Protein AF-A0A925M0R6-F1 (afdb_monomer)

Foldseek 3Di:
DDDDDDDDDFDVDPTVDPCVVVLLVVLQVLLCVLVVNPDGDDPVNLVVLVVVVPPPDSVVSSLVVQQVVVVVVVDHSVLSPDSPPDDPDPDDD

Radius of gyration: 20.03 Å; Cα contacts (8 Å, |Δi|>4): 58; chains: 1; bounding box: 63×22×63 Å

Mean predicted aligned error: 9.75 Å

pLDDT: mean 82.27, std 17.15, range [37.34, 97.38]

Sequence (93 aa):
MDGLGVVVIFDIDGVIRDVGGSYRRALADTVEHFTKGAYRPTPWDIDALKAEGIWNNDWEASQELLYRYFEAQGQSRNAATDPSATNPSATNS

Secondary structure (DSSP, 8-state):
-PPPPP-----SBTTTB--HHHHHHHHHHHHHHHTTTS----HHHHHHHHTTSS--SHHHHHHHHHHHHHHHTT--TTTTT-TT---------

Structure (mmCIF, N/CA/C/O backbone):
data_AF-A0A925M0R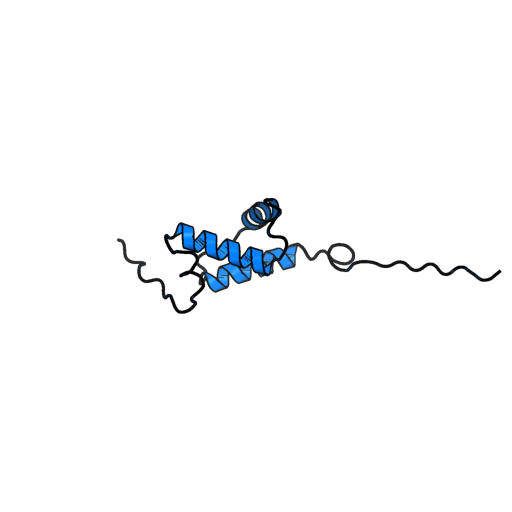6-F1
#
_entry.id   AF-A0A925M0R6-F1
#
loop_
_atom_site.group_PDB
_atom_site.id
_atom_site.type_symbol
_atom_site.label_atom_id
_atom_site.label_alt_id
_atom_site.label_comp_id
_atom_site.label_asym_id
_atom_site.label_entity_id
_atom_site.label_seq_id
_atom_site.pdbx_PDB_ins_code
_atom_site.Cartn_x
_atom_site.Cartn_y
_atom_site.Cartn_z
_atom_site.occupancy
_atom_site.B_iso_or_equiv
_atom_site.auth_seq_id
_atom_site.auth_comp_id
_atom_site.auth_asym_id
_atom_site.auth_atom_id
_atom_site.pdbx_PDB_model_num
ATOM 1 N N . MET A 1 1 ? 38.029 -0.203 -40.258 1.00 53.25 1 MET A N 1
ATOM 2 C CA . MET A 1 1 ? 37.125 0.703 -39.526 1.00 53.25 1 MET A CA 1
ATOM 3 C C . MET A 1 1 ? 36.451 -0.156 -38.486 1.00 53.25 1 MET A C 1
ATOM 5 O O . MET A 1 1 ? 35.620 -0.976 -38.852 1.00 53.25 1 MET A O 1
ATOM 9 N N . ASP A 1 2 ? 36.918 -0.067 -37.246 1.00 65.44 2 ASP A N 1
ATOM 10 C CA . ASP A 1 2 ? 36.393 -0.872 -36.147 1.00 65.44 2 ASP A CA 1
ATOM 11 C C . ASP A 1 2 ? 34.984 -0.385 -35.807 1.00 65.44 2 ASP A C 1
ATOM 13 O O . ASP A 1 2 ? 34.742 0.817 -35.676 1.00 65.44 2 ASP A O 1
ATOM 17 N N . GLY A 1 3 ? 34.033 -1.317 -35.765 1.00 66.50 3 GLY A N 1
ATOM 18 C CA . GLY A 1 3 ? 32.635 -1.018 -35.489 1.00 66.50 3 GLY A CA 1
ATOM 19 C C . GLY A 1 3 ? 32.472 -0.552 -34.048 1.00 66.50 3 GLY A C 1
ATOM 20 O O . GLY A 1 3 ? 32.801 -1.283 -33.117 1.00 66.50 3 GLY A O 1
ATOM 21 N N . LEU A 1 4 ? 31.956 0.660 -33.861 1.00 72.69 4 LEU A N 1
ATOM 22 C CA . LEU A 1 4 ? 31.533 1.129 -32.546 1.00 72.69 4 LEU A CA 1
ATOM 23 C C . LEU A 1 4 ? 30.381 0.244 -32.054 1.00 72.69 4 LEU A C 1
ATOM 25 O O . LEU A 1 4 ? 29.321 0.188 -32.675 1.00 72.69 4 LEU A O 1
ATOM 29 N N . GLY A 1 5 ? 30.606 -0.458 -30.945 1.00 75.50 5 GLY A N 1
ATOM 30 C CA . GLY A 1 5 ? 29.573 -1.225 -30.257 1.00 75.50 5 GLY A CA 1
ATOM 31 C C . GLY A 1 5 ? 28.678 -0.302 -29.435 1.00 75.50 5 GLY A C 1
ATOM 32 O O . GLY A 1 5 ? 29.171 0.512 -28.656 1.00 75.50 5 GLY A O 1
ATOM 33 N N . VAL A 1 6 ? 27.364 -0.439 -29.597 1.00 80.50 6 VAL A N 1
ATOM 34 C CA . VAL A 1 6 ? 26.363 0.249 -28.773 1.00 80.50 6 VAL A CA 1
ATOM 35 C C . VAL A 1 6 ? 25.864 -0.712 -27.700 1.00 80.50 6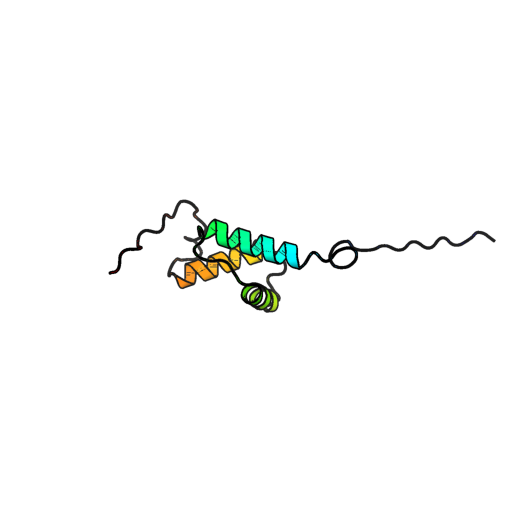 VAL A C 1
ATOM 37 O O . VAL A 1 6 ? 25.555 -1.866 -27.991 1.00 80.50 6 VAL A O 1
ATOM 40 N N . VAL A 1 7 ? 25.758 -0.218 -26.467 1.00 81.81 7 VAL A N 1
ATOM 41 C CA . VAL A 1 7 ? 25.128 -0.917 -25.341 1.00 81.81 7 VAL A CA 1
ATOM 42 C C . VAL A 1 7 ? 23.888 -0.140 -24.921 1.00 81.81 7 VAL A C 1
ATOM 44 O O . VAL A 1 7 ? 23.922 1.086 -24.827 1.00 81.81 7 VAL A O 1
ATOM 47 N N . VAL A 1 8 ? 22.804 -0.865 -24.652 1.00 86.50 8 VAL A N 1
ATOM 48 C CA . VAL A 1 8 ? 21.561 -0.321 -24.098 1.00 86.50 8 VAL A CA 1
ATOM 49 C C . VAL A 1 8 ? 21.306 -0.984 -22.748 1.00 86.50 8 VAL A C 1
ATOM 51 O O . VAL A 1 8 ? 21.444 -2.200 -22.624 1.00 86.50 8 VAL A O 1
ATOM 54 N N . ILE A 1 9 ? 20.955 -0.181 -21.744 1.00 86.38 9 ILE A N 1
ATOM 55 C CA . ILE A 1 9 ? 20.621 -0.633 -20.390 1.00 86.38 9 ILE A CA 1
ATOM 56 C C . ILE A 1 9 ? 19.133 -0.371 -20.165 1.00 86.38 9 ILE A C 1
ATOM 58 O O . ILE A 1 9 ? 18.660 0.736 -20.420 1.00 86.38 9 ILE A O 1
ATOM 62 N N . PHE A 1 10 ? 18.419 -1.385 -19.681 1.00 85.38 10 PHE A N 1
ATOM 63 C CA . PHE A 1 10 ? 17.009 -1.295 -19.315 1.00 85.38 10 PHE A CA 1
ATOM 64 C C . PHE A 1 10 ? 16.841 -1.570 -17.824 1.00 85.38 10 PHE A C 1
ATOM 66 O O . PHE A 1 10 ? 17.496 -2.459 -17.279 1.00 85.38 10 PHE A O 1
ATOM 73 N N . ASP A 1 11 ? 15.945 -0.816 -17.195 1.00 83.94 11 ASP A N 1
A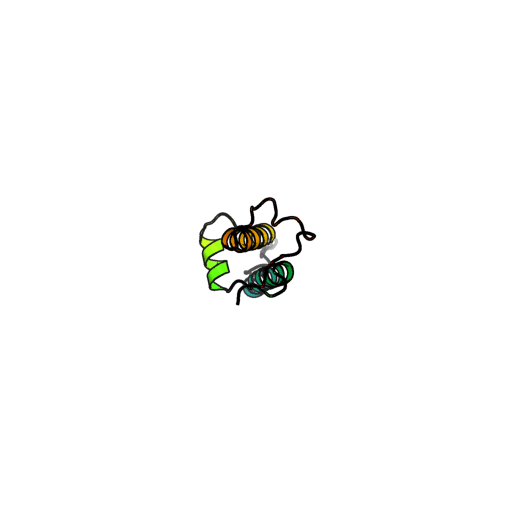TOM 74 C CA . ASP A 1 11 ? 15.405 -1.154 -15.881 1.00 83.94 11 ASP A CA 1
ATOM 75 C C . ASP A 1 11 ? 14.429 -2.339 -15.995 1.00 83.94 11 ASP A C 1
ATOM 77 O O . ASP A 1 11 ? 13.989 -2.686 -17.091 1.00 83.94 11 ASP A O 1
ATOM 81 N N . ILE A 1 12 ? 14.099 -2.991 -14.883 1.00 85.12 12 ILE A N 1
ATOM 82 C CA . ILE A 1 12 ? 13.217 -4.162 -14.867 1.00 85.12 12 ILE A CA 1
ATOM 83 C C . ILE A 1 12 ? 11.757 -3.791 -14.583 1.00 85.12 12 ILE A C 1
ATOM 85 O O . ILE A 1 12 ? 10.857 -4.255 -15.295 1.00 85.12 12 ILE A O 1
ATOM 89 N N . ASP A 1 13 ? 11.526 -2.918 -13.604 1.00 81.88 13 ASP A N 1
ATOM 90 C CA . ASP A 1 13 ? 10.205 -2.621 -13.056 1.00 81.88 13 ASP A CA 1
ATOM 91 C C . ASP A 1 13 ? 9.501 -1.539 -13.879 1.00 81.88 13 ASP A C 1
ATOM 93 O O . ASP A 1 13 ? 9.929 -0.395 -13.973 1.00 81.88 13 ASP A O 1
ATOM 97 N N . GLY A 1 14 ? 8.403 -1.901 -14.537 1.00 75.75 14 GLY A N 1
ATOM 98 C CA . GLY A 1 14 ? 7.651 -1.005 -15.418 1.00 75.75 14 GLY A CA 1
ATOM 99 C C . GLY A 1 14 ? 8.282 -0.781 -16.799 1.00 75.75 14 GLY A C 1
ATOM 100 O O . GLY A 1 14 ? 7.585 -0.308 -17.694 1.00 75.75 14 GLY A O 1
ATOM 101 N N . VAL A 1 15 ? 9.550 -1.164 -17.009 1.00 81.31 15 VAL A N 1
ATOM 102 C CA . VAL A 1 15 ? 10.231 -1.102 -18.319 1.00 81.31 15 VAL A CA 1
ATOM 103 C C . VAL A 1 15 ? 10.177 -2.444 -19.050 1.00 81.31 15 VAL A C 1
ATOM 105 O O . VAL A 1 15 ? 9.725 -2.498 -20.192 1.00 81.31 15 VAL A O 1
ATOM 108 N N . ILE A 1 16 ? 10.598 -3.538 -18.406 1.00 82.81 16 ILE A N 1
ATOM 109 C CA . ILE A 1 16 ? 10.538 -4.888 -18.997 1.00 82.81 16 ILE A CA 1
ATOM 110 C C . ILE A 1 16 ? 9.275 -5.634 -18.553 1.00 82.81 16 ILE A C 1
ATOM 112 O O . ILE A 1 16 ? 8.751 -6.461 -19.303 1.00 82.81 16 ILE A O 1
ATOM 116 N N . ARG A 1 17 ? 8.752 -5.339 -17.356 1.00 79.38 17 ARG A N 1
ATOM 117 C CA . ARG A 1 17 ? 7.535 -5.967 -16.833 1.00 79.38 17 ARG A CA 1
ATOM 118 C C . ARG A 1 17 ? 6.681 -4.985 -16.043 1.00 79.38 17 ARG A C 1
ATOM 120 O O . ARG A 1 17 ? 7.188 -4.310 -15.158 1.00 79.38 17 ARG A O 1
ATOM 127 N N . ASP A 1 18 ? 5.372 -4.976 -16.287 1.00 78.50 18 ASP A N 1
ATOM 128 C CA . ASP A 1 18 ? 4.439 -4.299 -15.383 1.00 78.50 18 ASP A CA 1
ATOM 129 C C . ASP A 1 18 ? 4.342 -5.071 -14.058 1.00 78.50 18 ASP A C 1
ATOM 131 O O . ASP A 1 18 ? 3.860 -6.206 -13.998 1.00 78.50 18 ASP A O 1
ATOM 135 N N . VAL A 1 19 ? 4.848 -4.440 -13.004 1.00 79.25 19 VAL A N 1
ATOM 136 C CA . VAL A 1 19 ? 4.873 -4.942 -11.625 1.00 79.25 19 VAL A CA 1
ATOM 137 C C . VAL A 1 19 ? 3.974 -4.121 -10.695 1.00 79.25 19 VAL A C 1
ATOM 139 O O . VAL A 1 19 ? 3.805 -4.471 -9.523 1.00 79.25 19 VAL A O 1
ATOM 142 N N . GLY A 1 20 ? 3.329 -3.062 -11.199 1.00 77.06 20 GLY A N 1
ATOM 143 C CA . GLY A 1 20 ? 2.506 -2.168 -10.384 1.00 77.06 20 GLY A CA 1
ATOM 144 C C . GLY A 1 20 ? 1.300 -2.879 -9.766 1.00 77.06 20 GLY A C 1
ATOM 145 O O . GLY A 1 20 ? 0.878 -2.552 -8.657 1.00 77.06 20 GLY A O 1
ATOM 146 N N . GLY A 1 21 ? 0.758 -3.892 -10.447 1.00 83.38 21 GLY A N 1
ATOM 147 C CA . GLY A 1 21 ? -0.304 -4.741 -9.903 1.00 83.38 21 GLY A CA 1
ATOM 148 C C . GLY A 1 21 ? 0.163 -5.648 -8.758 1.00 83.38 21 GLY A C 1
ATOM 149 O O . GLY A 1 21 ? -0.554 -5.803 -7.768 1.00 83.38 21 GLY A O 1
ATOM 150 N N . SER A 1 22 ? 1.366 -6.226 -8.858 1.00 85.75 22 SER A N 1
ATOM 151 C CA . SER A 1 22 ? 1.916 -7.104 -7.815 1.00 85.75 22 SER A CA 1
ATOM 152 C C . SER A 1 22 ? 2.247 -6.346 -6.535 1.00 85.75 22 SER A C 1
ATOM 154 O O . SER A 1 22 ? 1.922 -6.835 -5.456 1.00 85.75 22 SER A O 1
ATOM 156 N N . TYR A 1 23 ? 2.806 -5.139 -6.646 1.00 85.88 23 TYR A N 1
ATOM 157 C CA . TYR A 1 23 ? 3.127 -4.309 -5.484 1.00 85.88 23 TYR A CA 1
ATOM 158 C C . TYR A 1 23 ? 1.873 -3.875 -4.723 1.00 85.88 23 TYR A C 1
ATOM 160 O O . TYR A 1 23 ? 1.764 -4.105 -3.518 1.00 85.88 23 TYR A O 1
ATOM 168 N N . ARG A 1 24 ? 0.853 -3.380 -5.436 1.00 91.06 24 ARG A N 1
ATOM 169 C CA . ARG A 1 24 ? -0.440 -3.041 -4.819 1.00 91.06 24 ARG A CA 1
ATOM 170 C C . ARG A 1 24 ? -1.097 -4.244 -4.141 1.00 91.06 24 ARG A C 1
ATOM 172 O O . ARG A 1 24 ? -1.665 -4.103 -3.061 1.00 91.06 24 ARG A O 1
ATOM 179 N N . ARG A 1 25 ? -1.018 -5.434 -4.750 1.00 92.44 25 ARG A N 1
ATOM 180 C CA . ARG A 1 25 ? -1.561 -6.657 -4.145 1.00 92.44 25 ARG A CA 1
ATOM 181 C C . ARG A 1 25 ? -0.807 -7.043 -2.872 1.00 92.44 25 ARG A C 1
ATOM 183 O O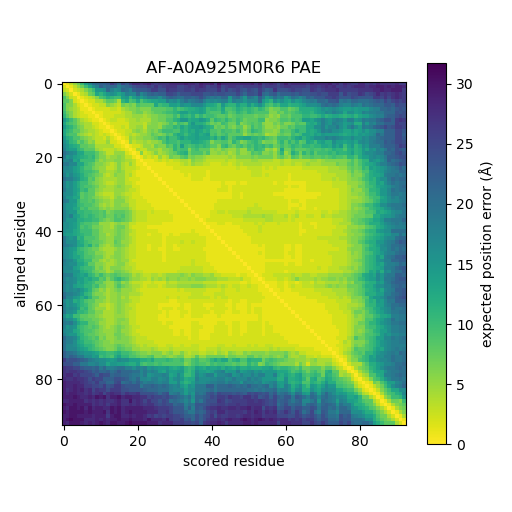 . ARG A 1 25 ? -1.467 -7.305 -1.875 1.00 92.44 25 ARG A O 1
ATOM 190 N N . ALA A 1 26 ? 0.525 -7.033 -2.890 1.00 92.50 26 ALA A N 1
ATOM 191 C CA . ALA A 1 26 ? 1.338 -7.374 -1.721 1.00 92.50 26 ALA A CA 1
ATOM 192 C C . ALA A 1 26 ? 1.069 -6.435 -0.533 1.00 92.50 26 ALA A C 1
ATOM 194 O O . ALA A 1 26 ? 0.949 -6.888 0.606 1.00 92.50 26 ALA A O 1
ATOM 195 N N . LEU A 1 27 ? 0.904 -5.140 -0.809 1.00 94.12 27 LEU A N 1
ATOM 196 C CA . LEU A 1 27 ? 0.537 -4.138 0.188 1.00 94.12 27 LEU A CA 1
ATOM 197 C C . LEU A 1 27 ? -0.853 -4.431 0.782 1.00 94.12 27 LEU A C 1
ATOM 199 O O . LEU A 1 27 ? -1.007 -4.484 2.001 1.00 94.12 27 LEU A O 1
ATOM 203 N N . ALA A 1 28 ? -1.850 -4.718 -0.061 1.00 96.19 28 ALA A N 1
ATOM 204 C CA . ALA A 1 28 ? -3.190 -5.071 0.407 1.00 96.19 28 ALA A CA 1
ATOM 205 C C . ALA A 1 28 ? -3.232 -6.380 1.214 1.00 96.19 28 ALA A C 1
ATOM 207 O O . ALA A 1 28 ? -3.903 -6.430 2.243 1.00 96.19 28 ALA A O 1
ATOM 208 N N . ASP A 1 29 ? -2.502 -7.412 0.778 1.00 95.94 29 ASP A N 1
ATOM 209 C CA . ASP A 1 29 ? -2.390 -8.694 1.486 1.00 95.94 29 ASP A CA 1
ATOM 210 C C . ASP A 1 29 ? -1.741 -8.513 2.866 1.00 95.94 29 ASP A C 1
ATOM 212 O O . ASP A 1 29 ? -2.193 -9.098 3.850 1.00 95.94 29 ASP A O 1
ATOM 216 N N . THR A 1 30 ? -0.710 -7.668 2.958 1.00 95.00 30 THR A N 1
ATOM 217 C CA . THR A 1 30 ? -0.025 -7.367 4.222 1.00 95.00 30 THR A CA 1
ATOM 218 C C . THR A 1 30 ? -0.976 -6.694 5.208 1.00 95.00 30 THR A C 1
ATOM 220 O O . THR A 1 30 ? -1.115 -7.150 6.343 1.00 95.00 30 THR A O 1
ATOM 223 N N . VAL A 1 31 ? -1.684 -5.646 4.779 1.00 96.38 31 VAL A N 1
ATOM 224 C CA . VAL A 1 31 ? -2.628 -4.933 5.652 1.00 96.38 31 VAL A CA 1
ATOM 225 C C . VAL A 1 31 ? -3.776 -5.849 6.090 1.00 96.38 31 VAL A C 1
ATOM 227 O O . VAL A 1 31 ? -4.127 -5.873 7.269 1.00 96.38 31 VAL A O 1
ATOM 230 N N . GLU A 1 32 ? -4.313 -6.672 5.189 1.00 96.56 32 GLU A N 1
ATOM 231 C CA . GLU A 1 32 ? -5.355 -7.644 5.539 1.00 96.56 32 GLU A CA 1
ATOM 232 C C . GLU A 1 32 ? -4.867 -8.670 6.565 1.00 96.56 32 GLU A C 1
ATOM 234 O O . GLU A 1 32 ? -5.562 -8.955 7.543 1.00 96.56 32 GLU A O 1
ATOM 239 N N . HIS A 1 33 ? -3.652 -9.189 6.390 1.00 94.19 33 HIS A N 1
ATOM 240 C CA . HIS A 1 33 ? -3.067 -10.147 7.319 1.00 94.19 33 HIS A CA 1
ATOM 241 C C . HIS A 1 33 ? -2.952 -9.567 8.736 1.00 94.19 33 HIS A C 1
ATOM 243 O O . HIS A 1 33 ? -3.424 -10.175 9.700 1.00 94.19 33 HIS A O 1
ATOM 249 N N . PHE A 1 34 ? -2.380 -8.368 8.871 1.00 91.25 34 PHE A N 1
ATOM 250 C CA . PHE A 1 34 ? -2.141 -7.743 10.177 1.00 91.25 34 PHE A CA 1
ATOM 251 C C . PHE A 1 34 ? -3.400 -7.160 10.828 1.00 91.25 34 PHE A C 1
ATOM 253 O O . PHE A 1 34 ? -3.453 -7.029 12.051 1.00 91.25 34 PHE A O 1
ATOM 260 N N . THR A 1 35 ? -4.453 -6.902 10.054 1.00 92.94 35 THR A N 1
ATOM 261 C CA . THR A 1 35 ? -5.784 -6.564 10.588 1.00 92.94 35 THR A CA 1
ATOM 262 C C . THR A 1 35 ? -6.663 -7.793 10.820 1.00 92.94 35 THR A C 1
ATOM 264 O O . THR A 1 35 ? -7.834 -7.654 11.172 1.00 92.94 35 THR A O 1
ATOM 267 N N . LYS A 1 36 ? -6.118 -9.009 10.660 1.00 93.00 36 LYS A N 1
ATOM 268 C CA . LYS A 1 36 ? -6.836 -10.286 10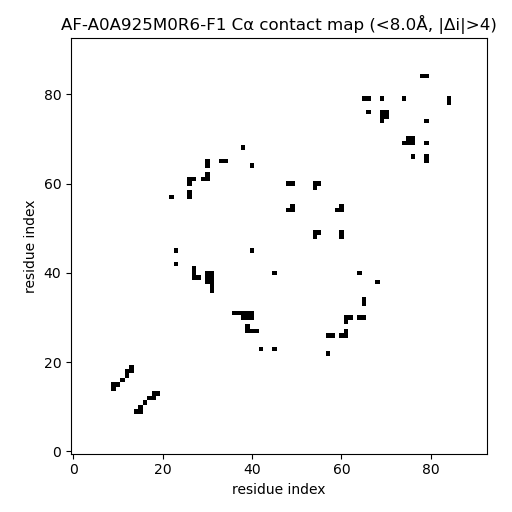.823 1.00 93.00 36 LYS A CA 1
ATOM 269 C C . LYS A 1 36 ? -8.087 -10.377 9.937 1.00 93.00 36 LYS A C 1
ATOM 271 O O . LYS A 1 36 ? -9.121 -10.883 10.368 1.00 93.00 36 LYS A O 1
ATOM 276 N N . GLY A 1 37 ? -7.994 -9.871 8.708 1.00 93.25 37 GLY A N 1
ATOM 277 C CA . GLY A 1 37 ? -9.081 -9.866 7.726 1.00 93.25 37 GLY A CA 1
ATOM 278 C C . GLY A 1 37 ? -10.096 -8.732 7.889 1.00 93.25 37 GLY A C 1
ATOM 279 O O . GLY A 1 37 ? -11.052 -8.667 7.123 1.00 93.25 37 GLY A O 1
ATOM 280 N N . ALA A 1 38 ? -9.926 -7.842 8.871 1.00 93.75 38 ALA A N 1
ATOM 281 C CA . ALA A 1 38 ? -10.893 -6.779 9.139 1.00 93.75 38 ALA A CA 1
ATOM 282 C C . ALA A 1 38 ? -10.776 -5.588 8.174 1.00 93.75 38 ALA A C 1
ATOM 284 O O . ALA A 1 38 ? -11.753 -4.867 7.972 1.00 93.75 38 ALA A O 1
ATOM 285 N N . TYR A 1 39 ? -9.604 -5.377 7.570 1.00 95.88 39 TYR A N 1
ATOM 286 C CA . TYR A 1 39 ? -9.403 -4.317 6.593 1.00 95.88 39 TYR A CA 1
ATOM 287 C C . TYR A 1 39 ? -8.434 -4.730 5.494 1.00 95.88 39 TYR A C 1
ATOM 289 O O . TYR A 1 39 ? -7.285 -5.085 5.741 1.00 95.88 39 TYR A O 1
ATOM 297 N N . ARG A 1 40 ? -8.901 -4.605 4.254 1.00 97.38 40 ARG A N 1
ATOM 298 C CA . ARG A 1 40 ? -8.095 -4.763 3.052 1.00 97.38 40 ARG A CA 1
ATOM 299 C C . ARG A 1 40 ? -8.179 -3.468 2.234 1.00 97.38 40 ARG A C 1
ATOM 301 O O . ARG A 1 40 ? -9.271 -3.152 1.759 1.00 97.38 40 ARG A O 1
ATOM 308 N N . PRO A 1 41 ? -7.077 -2.718 2.059 1.00 96.31 41 PRO A N 1
ATOM 309 C CA . PRO A 1 41 ? -7.089 -1.470 1.309 1.00 96.31 41 PRO A CA 1
ATOM 310 C C . PRO A 1 41 ? -7.409 -1.742 -0.161 1.00 96.31 41 PRO A C 1
ATOM 312 O O . PRO A 1 41 ? -6.907 -2.687 -0.779 1.00 96.31 41 PRO A O 1
ATOM 315 N N . THR A 1 42 ? -8.270 -0.904 -0.721 1.00 96.25 42 THR A N 1
ATOM 316 C CA . THR A 1 42 ? -8.625 -0.940 -2.137 1.00 96.25 42 THR A CA 1
ATOM 317 C C . THR A 1 42 ? -7.515 -0.305 -2.983 1.00 96.25 42 THR A C 1
ATOM 319 O O . THR A 1 42 ? -6.698 0.457 -2.464 1.00 96.25 42 THR A O 1
ATOM 322 N N . PRO A 1 43 ? -7.478 -0.550 -4.307 1.00 93.81 43 PRO A N 1
ATOM 323 C CA . PRO A 1 43 ? -6.549 0.156 -5.190 1.00 93.81 43 PRO A CA 1
ATOM 324 C C . PRO A 1 43 ? -6.642 1.684 -5.065 1.00 93.81 43 PRO A C 1
ATOM 326 O O . PRO A 1 43 ? -5.617 2.352 -5.090 1.00 93.81 43 PRO A O 1
ATOM 329 N N . TRP A 1 44 ? -7.851 2.218 -4.853 1.00 95.56 44 TRP A N 1
ATOM 330 C CA . TRP A 1 44 ? -8.071 3.646 -4.622 1.00 95.56 44 TRP A CA 1
ATOM 331 C C . TRP A 1 44 ? -7.460 4.137 -3.310 1.00 95.56 44 TRP A C 1
ATOM 333 O O . TRP A 1 44 ? -6.855 5.203 -3.307 1.00 95.56 44 TRP A O 1
ATOM 343 N N . ASP A 1 45 ? -7.566 3.369 -2.222 1.00 95.62 45 ASP A N 1
ATOM 344 C CA . ASP A 1 45 ? -6.932 3.726 -0.944 1.00 95.62 45 ASP A CA 1
ATOM 345 C C . ASP A 1 45 ? -5.405 3.777 -1.086 1.00 95.62 45 ASP A C 1
ATOM 347 O O . ASP A 1 45 ? -4.752 4.684 -0.572 1.00 95.62 45 ASP A O 1
ATOM 351 N N . ILE A 1 46 ? -4.838 2.821 -1.829 1.00 94.81 46 ILE A N 1
ATOM 352 C CA . ILE A 1 46 ? -3.397 2.752 -2.089 1.00 94.81 46 ILE A CA 1
ATOM 353 C C . ILE A 1 46 ? -2.952 3.923 -2.965 1.00 94.81 46 ILE A C 1
ATOM 355 O O . ILE A 1 46 ? -1.952 4.566 -2.656 1.00 94.81 46 ILE A O 1
ATOM 359 N N . ASP A 1 47 ? -3.681 4.227 -4.038 1.00 94.06 47 ASP A N 1
ATOM 360 C CA . ASP A 1 47 ? -3.347 5.345 -4.920 1.00 94.06 47 ASP A CA 1
ATOM 361 C C . ASP A 1 47 ? -3.498 6.693 -4.189 1.00 94.06 47 ASP A C 1
ATOM 363 O O . ASP A 1 47 ? -2.644 7.565 -4.340 1.00 94.06 47 ASP A O 1
ATOM 367 N N . ALA A 1 48 ? -4.519 6.850 -3.338 1.00 96.19 48 ALA A N 1
ATOM 368 C CA . ALA A 1 48 ? -4.696 8.035 -2.499 1.00 96.19 48 ALA A CA 1
ATOM 369 C C . ALA A 1 48 ? -3.535 8.213 -1.510 1.00 96.19 48 ALA A C 1
ATOM 371 O O . ALA A 1 48 ? -3.002 9.315 -1.390 1.00 96.19 48 ALA A O 1
ATOM 372 N N . LEU A 1 49 ? -3.092 7.130 -0.863 1.00 96.00 49 LEU A N 1
ATOM 373 C CA . LEU A 1 49 ? -1.915 7.149 0.003 1.00 96.00 49 LEU A CA 1
ATOM 374 C C . LEU A 1 49 ? -0.656 7.528 -0.791 1.00 96.00 49 LEU A C 1
ATOM 376 O O . LEU A 1 49 ? 0.088 8.420 -0.394 1.00 96.00 49 LEU A O 1
ATOM 380 N N . LYS A 1 50 ? -0.411 6.890 -1.941 1.00 93.31 50 LYS A N 1
ATOM 381 C CA . LYS A 1 50 ? 0.764 7.175 -2.784 1.00 93.31 50 LYS A CA 1
ATOM 382 C C . LYS A 1 50 ? 0.762 8.614 -3.312 1.00 93.31 50 LYS A C 1
ATOM 384 O O . LYS A 1 50 ? 1.830 9.211 -3.438 1.00 93.31 50 LYS A O 1
ATOM 389 N N . ALA A 1 51 ? -0.412 9.197 -3.559 1.00 95.44 51 ALA A N 1
ATOM 390 C CA . ALA A 1 51 ? -0.560 10.584 -3.996 1.00 95.44 51 ALA A CA 1
ATOM 391 C C . ALA A 1 51 ? -0.104 11.619 -2.948 1.00 95.44 51 ALA A C 1
ATOM 393 O O . ALA A 1 51 ? 0.170 12.761 -3.311 1.00 95.44 51 ALA A O 1
ATOM 394 N N . GLU A 1 52 ? 0.055 11.234 -1.676 1.00 96.25 52 GLU A N 1
ATOM 395 C CA . GLU A 1 52 ? 0.669 12.090 -0.649 1.00 96.25 52 GLU A CA 1
ATOM 396 C C . GLU A 1 52 ? 2.164 12.345 -0.911 1.00 96.25 52 GLU A C 1
ATOM 398 O O . GLU A 1 52 ? 2.754 13.245 -0.320 1.00 96.25 52 GLU A O 1
ATOM 403 N N . GLY A 1 53 ? 2.795 11.561 -1.795 1.00 93.69 53 GLY A N 1
ATOM 404 C CA . GLY A 1 53 ? 4.173 11.763 -2.252 1.00 93.69 53 GLY A CA 1
ATOM 405 C C . GLY A 1 53 ? 5.260 11.325 -1.266 1.00 93.69 53 GLY A C 1
ATOM 406 O O . GLY A 1 53 ? 6.442 11.422 -1.588 1.00 93.69 53 GLY A O 1
ATOM 407 N N . ILE A 1 54 ? 4.879 10.828 -0.086 1.00 96.06 54 ILE A N 1
ATOM 408 C CA . ILE A 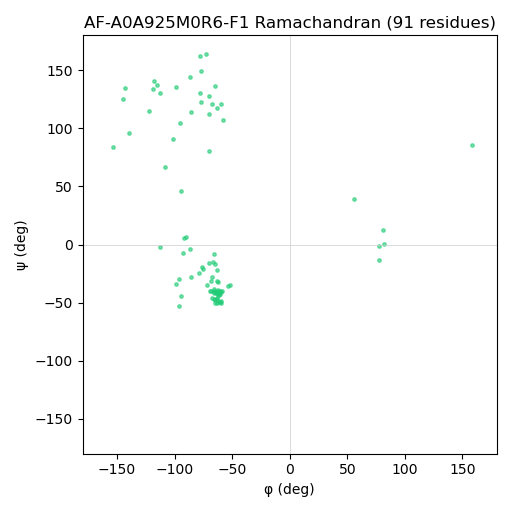1 54 ? 5.802 10.410 0.982 1.00 96.06 54 ILE A CA 1
ATOM 409 C C . ILE A 1 54 ? 6.013 8.885 0.963 1.00 96.06 54 ILE A C 1
ATOM 411 O O . ILE A 1 54 ? 7.110 8.395 1.217 1.00 96.06 54 ILE A O 1
ATOM 415 N N . TRP A 1 55 ? 4.982 8.119 0.602 1.00 94.31 55 TRP A N 1
ATOM 416 C CA . TRP A 1 55 ? 4.907 6.673 0.842 1.00 94.31 55 TRP A CA 1
ATOM 417 C C . TRP A 1 55 ? 5.391 5.815 -0.329 1.00 94.31 55 TRP A C 1
ATOM 419 O O . TRP A 1 55 ? 4.733 4.850 -0.715 1.00 94.31 55 TRP A O 1
ATOM 429 N N . ASN A 1 56 ? 6.533 6.145 -0.935 1.00 87.56 56 ASN A N 1
ATOM 430 C CA . ASN A 1 56 ? 7.032 5.392 -2.094 1.00 87.56 56 ASN A CA 1
ATOM 431 C C . ASN A 1 56 ? 7.486 3.971 -1.738 1.00 87.56 56 ASN A C 1
ATOM 433 O O . ASN A 1 56 ? 7.305 3.066 -2.549 1.00 87.56 56 ASN A O 1
ATOM 437 N N . ASN A 1 57 ? 7.998 3.757 -0.525 1.00 91.50 57 ASN A N 1
ATOM 438 C CA . ASN A 1 57 ? 8.357 2.435 -0.027 1.00 91.50 57 ASN A CA 1
ATOM 439 C C . ASN A 1 57 ? 7.101 1.656 0.403 1.00 91.50 57 ASN A C 1
ATOM 441 O O . ASN A 1 57 ? 6.345 2.110 1.259 1.00 91.50 57 ASN A O 1
ATOM 445 N N . ASP A 1 58 ? 6.877 0.474 -0.172 1.00 90.06 58 ASP A N 1
ATOM 446 C CA . ASP A 1 58 ? 5.677 -0.331 0.097 1.00 90.06 58 ASP A CA 1
ATOM 447 C C . ASP A 1 58 ? 5.609 -0.890 1.522 1.00 90.06 58 ASP A C 1
ATOM 449 O O . ASP A 1 58 ? 4.511 -1.075 2.053 1.00 90.06 58 ASP A O 1
ATOM 453 N N . TRP A 1 59 ? 6.755 -1.121 2.169 1.00 91.38 59 TRP A N 1
ATOM 454 C CA . TRP A 1 59 ? 6.794 -1.525 3.574 1.00 91.38 59 TRP A CA 1
ATOM 455 C C . TRP A 1 59 ? 6.256 -0.408 4.472 1.00 91.38 59 TRP A C 1
ATOM 457 O O . TRP A 1 59 ? 5.351 -0.623 5.277 1.00 91.38 59 TRP A O 1
ATOM 467 N N . GLU A 1 60 ? 6.768 0.809 4.285 1.00 94.69 60 GLU A N 1
ATOM 468 C CA . GLU A 1 60 ? 6.341 1.985 5.049 1.00 94.69 60 GLU A CA 1
ATOM 469 C C . GLU A 1 60 ? 4.882 2.346 4.749 1.00 94.69 60 GLU A C 1
ATOM 471 O O . GLU A 1 60 ? 4.117 2.632 5.668 1.00 94.69 60 GLU A O 1
ATOM 476 N N . ALA A 1 61 ? 4.466 2.242 3.484 1.00 95.31 61 ALA A N 1
ATOM 477 C CA . ALA A 1 61 ? 3.081 2.448 3.069 1.00 95.31 61 ALA A CA 1
ATOM 478 C C . ALA A 1 61 ? 2.112 1.455 3.739 1.00 95.31 61 ALA A C 1
ATOM 480 O O . ALA A 1 61 ? 1.042 1.848 4.206 1.00 95.31 61 ALA A O 1
ATOM 481 N N . SER A 1 62 ? 2.492 0.175 3.831 1.00 94.62 62 SER A N 1
ATOM 482 C CA . SER A 1 62 ? 1.696 -0.849 4.526 1.00 94.62 62 SER A CA 1
ATOM 483 C C . SER A 1 62 ? 1.544 -0.520 6.014 1.00 94.62 62 SER A C 1
ATOM 485 O O . SER A 1 62 ? 0.456 -0.644 6.576 1.00 94.62 62 SER A O 1
ATOM 487 N N . GLN A 1 63 ? 2.627 -0.067 6.650 1.00 95.00 63 GLN A N 1
ATOM 488 C CA . GLN A 1 63 ? 2.630 0.300 8.063 1.00 95.00 63 GLN A CA 1
ATOM 489 C C . GLN A 1 63 ? 1.750 1.527 8.341 1.00 95.00 63 GLN A C 1
ATOM 491 O O . GLN A 1 63 ? 0.997 1.535 9.312 1.00 95.00 63 GLN A O 1
ATOM 496 N N . GLU A 1 64 ? 1.795 2.541 7.475 1.00 96.38 64 GLU A N 1
ATOM 497 C CA . GLU A 1 64 ? 0.948 3.729 7.615 1.00 96.38 64 GLU A CA 1
ATOM 498 C C . GLU A 1 64 ? -0.544 3.388 7.489 1.00 96.38 64 GLU A C 1
ATOM 500 O O . GLU A 1 64 ? -1.356 3.880 8.272 1.00 96.38 64 GLU A O 1
ATOM 505 N N . LEU A 1 65 ? -0.923 2.499 6.565 1.00 96.06 65 LEU A N 1
ATOM 506 C CA . LEU A 1 65 ? -2.313 2.042 6.448 1.00 96.06 65 LEU A CA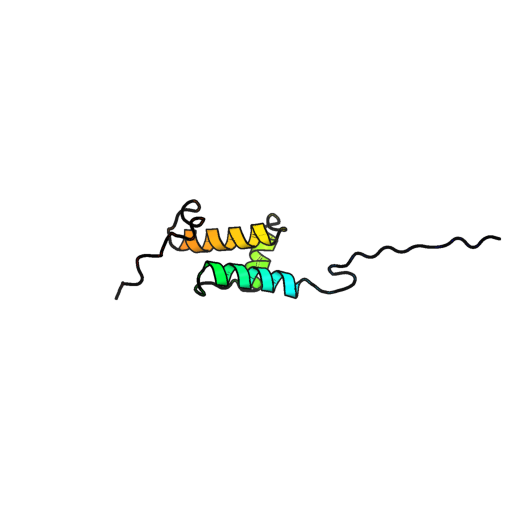 1
ATOM 507 C C . LEU A 1 65 ? -2.793 1.314 7.704 1.00 96.06 65 LEU A C 1
ATOM 509 O O . LEU A 1 65 ? -3.927 1.525 8.136 1.00 96.06 65 LEU A O 1
ATOM 513 N N . LEU A 1 66 ? -1.930 0.501 8.316 1.00 94.75 66 LEU A N 1
ATOM 514 C CA . LEU A 1 66 ? -2.228 -0.142 9.595 1.00 94.75 66 LEU A CA 1
ATOM 515 C C . LEU A 1 66 ? -2.421 0.891 10.706 1.00 94.75 66 LEU A C 1
ATOM 517 O O . LEU A 1 66 ? -3.405 0.815 11.439 1.00 94.75 66 LEU A O 1
ATOM 521 N N . TYR A 1 67 ? -1.537 1.886 10.807 1.00 94.31 67 TYR A N 1
ATOM 522 C CA . TYR A 1 67 ? -1.683 2.945 11.805 1.00 94.31 67 TYR A CA 1
ATOM 523 C C . TYR A 1 67 ? -2.979 3.718 11.638 1.00 94.31 67 TYR A C 1
ATOM 525 O O . TYR A 1 67 ? -3.719 3.850 12.609 1.00 94.31 67 TYR A O 1
ATOM 533 N N . ARG A 1 68 ? -3.308 4.155 10.421 1.00 95.12 68 ARG A N 1
ATOM 534 C CA . ARG A 1 68 ? -4.564 4.870 10.159 1.00 95.12 68 ARG A CA 1
ATOM 535 C C . ARG A 1 68 ? -5.788 4.033 10.510 1.00 95.12 68 ARG A C 1
ATOM 537 O O . ARG A 1 68 ? -6.734 4.557 11.093 1.00 95.12 68 ARG A O 1
ATOM 544 N N . TYR A 1 69 ? -5.762 2.738 10.194 1.00 94.56 69 TYR A N 1
ATOM 545 C CA . TYR A 1 69 ? -6.834 1.814 10.550 1.00 94.56 69 TYR A CA 1
ATOM 546 C C . TYR A 1 69 ? -7.029 1.720 12.071 1.00 94.56 69 TYR A C 1
ATOM 548 O O . TYR A 1 69 ? -8.147 1.886 12.557 1.00 94.56 69 TYR A O 1
ATOM 556 N N . PHE A 1 70 ? -5.957 1.506 12.836 1.00 92.12 70 PHE A N 1
ATOM 557 C CA . PHE A 1 70 ? -6.046 1.376 14.293 1.00 92.12 70 PHE A CA 1
ATOM 558 C C . PHE A 1 70 ? -6.340 2.711 14.997 1.00 92.12 70 PHE A C 1
ATOM 560 O O . PHE A 1 70 ? -7.116 2.739 15.954 1.00 92.12 70 PHE A O 1
ATOM 567 N N . GLU A 1 71 ? -5.816 3.831 14.491 1.00 93.75 71 GLU A N 1
ATOM 568 C CA . GLU A 1 71 ? -6.158 5.177 14.970 1.00 93.75 71 GLU A CA 1
ATOM 569 C C . GLU A 1 71 ? -7.642 5.490 14.776 1.00 93.75 71 GLU A C 1
ATOM 571 O O . GLU A 1 71 ? -8.283 6.017 15.687 1.00 93.75 71 GLU A O 1
ATOM 576 N N . ALA A 1 72 ? -8.224 5.102 13.637 1.00 91.69 72 ALA A N 1
ATOM 577 C CA . ALA A 1 72 ? -9.660 5.238 13.396 1.00 91.69 72 ALA A CA 1
ATOM 578 C C . ALA A 1 72 ? -10.512 4.396 14.367 1.00 91.69 72 ALA A C 1
ATOM 580 O O . ALA A 1 72 ? -11.678 4.715 14.597 1.00 91.69 72 ALA A O 1
ATOM 581 N N . GLN A 1 73 ? -9.932 3.356 14.975 1.00 90.81 73 GLN A N 1
ATOM 582 C CA . GLN A 1 73 ? -10.549 2.544 16.032 1.00 90.81 73 GLN A CA 1
ATOM 583 C C . GLN A 1 73 ? -10.243 3.049 17.451 1.00 90.81 73 GLN A C 1
ATOM 585 O O . GLN A 1 73 ? -10.627 2.410 18.430 1.00 90.81 73 GLN A O 1
ATOM 590 N N . GLY A 1 74 ? -9.567 4.193 17.582 1.00 89.44 74 GLY A N 1
ATOM 591 C CA . GLY A 1 74 ? -9.231 4.802 18.868 1.00 89.44 74 GLY A CA 1
ATOM 592 C C . GLY A 1 74 ? -7.999 4.204 19.552 1.00 89.44 74 GLY A C 1
ATOM 593 O O . GLY A 1 74 ? -7.760 4.490 20.725 1.00 89.44 74 GLY A O 1
ATOM 594 N N . GLN A 1 75 ? -7.207 3.389 18.853 1.00 88.50 75 GLN A N 1
ATOM 595 C CA . GLN A 1 75 ? -5.932 2.891 19.365 1.00 88.50 75 GLN A CA 1
ATOM 596 C C . GLN A 1 75 ? -4.806 3.884 19.059 1.00 88.50 75 GLN A C 1
ATOM 598 O O . GLN A 1 75 ? -4.784 4.526 18.013 1.00 88.50 75 GLN A O 1
ATOM 603 N N . SER A 1 76 ? -3.844 4.019 19.973 1.00 79.75 76 SER A N 1
ATOM 604 C CA . SER A 1 76 ? -2.673 4.865 19.728 1.00 79.75 76 SER A CA 1
ATOM 605 C C . SER A 1 76 ? -1.678 4.164 18.796 1.00 79.75 76 SER A C 1
ATOM 607 O O . SER A 1 76 ? -1.528 2.942 18.849 1.00 79.75 76 SER A O 1
ATOM 609 N N . ARG A 1 77 ? -0.932 4.929 17.984 1.00 78.62 77 ARG A N 1
ATOM 610 C CA . ARG A 1 77 ? 0.099 4.385 17.067 1.00 78.62 77 ARG A CA 1
ATOM 611 C C . ARG A 1 77 ? 1.105 3.459 17.757 1.00 78.62 77 ARG A C 1
ATOM 613 O O . ARG A 1 77 ? 1.532 2.472 17.174 1.00 78.62 77 ARG A O 1
ATOM 620 N N . ASN A 1 78 ? 1.440 3.756 19.013 1.00 67.62 78 ASN A N 1
ATOM 621 C CA . ASN A 1 78 ? 2.376 2.967 19.820 1.00 67.62 78 ASN A CA 1
ATOM 622 C C . ASN A 1 78 ? 1.779 1.648 20.336 1.00 67.62 78 ASN A C 1
ATOM 624 O O . ASN A 1 78 ? 2.533 0.757 20.707 1.00 67.62 78 ASN A O 1
ATOM 628 N N . ALA A 1 79 ? 0.449 1.530 20.399 1.00 59.34 79 ALA A N 1
ATOM 629 C CA . ALA A 1 79 ? -0.234 0.289 20.759 1.00 59.34 79 ALA A CA 1
ATOM 630 C C . ALA A 1 79 ? -0.438 -0.627 19.538 1.00 59.34 79 ALA A C 1
ATOM 632 O O . ALA A 1 7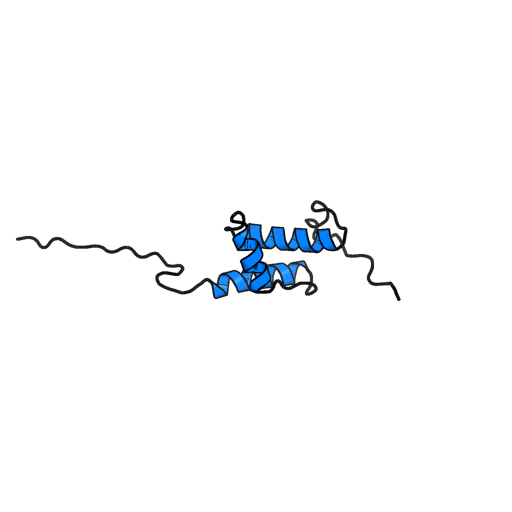9 ? -0.456 -1.845 19.680 1.00 59.34 79 ALA A O 1
ATOM 633 N N . ALA A 1 80 ? -0.546 -0.049 18.336 1.00 57.59 80 ALA A N 1
ATOM 634 C CA . ALA A 1 80 ? -0.758 -0.771 17.079 1.00 57.59 80 ALA A CA 1
ATOM 635 C C . ALA A 1 80 ? 0.455 -1.603 16.609 1.00 57.59 80 ALA A C 1
ATOM 637 O O . ALA A 1 80 ? 0.310 -2.471 15.751 1.00 57.59 80 ALA A O 1
ATOM 638 N N . THR A 1 81 ? 1.651 -1.354 17.151 1.00 56.56 81 THR A N 1
ATOM 639 C CA . THR A 1 81 ? 2.880 -2.105 16.837 1.00 56.56 81 THR A CA 1
ATOM 640 C C . THR A 1 81 ? 3.076 -3.358 17.690 1.00 56.56 81 THR A C 1
ATOM 642 O O . THR A 1 81 ? 4.030 -4.098 17.452 1.00 56.56 81 THR A O 1
ATOM 645 N N . ASP A 1 82 ? 2.199 -3.620 18.665 1.00 56.16 82 ASP A N 1
ATOM 646 C CA . ASP A 1 82 ? 2.269 -4.807 19.516 1.00 56.16 82 ASP A CA 1
ATOM 647 C C . ASP A 1 82 ? 1.363 -5.932 18.970 1.00 56.16 82 ASP A C 1
ATOM 649 O O . ASP A 1 82 ? 0.141 -5.887 19.150 1.00 56.16 82 ASP A O 1
ATOM 653 N N . PRO A 1 83 ? 1.919 -6.990 18.344 1.00 51.25 83 PRO A N 1
ATOM 654 C CA . PRO A 1 83 ? 1.126 -8.110 17.836 1.00 51.25 83 PRO A CA 1
ATOM 655 C C . PRO A 1 83 ? 0.428 -8.924 18.945 1.00 51.25 83 PRO A C 1
ATOM 657 O O . PRO A 1 83 ? -0.401 -9.786 18.637 1.00 51.25 83 PRO A O 1
ATOM 660 N N . SER A 1 84 ? 0.730 -8.665 20.225 1.00 49.56 84 SER A N 1
ATOM 661 C CA . SER A 1 84 ? 0.079 -9.280 21.387 1.00 49.56 84 SER A CA 1
ATOM 662 C C . SER A 1 84 ? -1.115 -8.487 21.939 1.00 49.56 84 SER A C 1
ATOM 664 O O . SER A 1 84 ? -1.865 -9.025 22.762 1.00 49.56 84 SER A O 1
ATOM 666 N N . ALA A 1 85 ? -1.370 -7.268 21.442 1.00 50.62 85 ALA A N 1
ATOM 667 C CA . ALA A 1 85 ? -2.553 -6.481 21.782 1.00 50.62 85 ALA A CA 1
ATOM 668 C C . ALA A 1 85 ? -3.812 -7.117 21.159 1.00 50.62 85 ALA A C 1
ATOM 670 O O . ALA A 1 85 ? -4.301 -6.763 20.086 1.00 50.62 85 ALA A O 1
ATOM 671 N N . THR A 1 86 ? -4.325 -8.148 21.825 1.00 46.44 86 THR A N 1
ATOM 672 C CA . THR A 1 86 ? -5.623 -8.754 21.528 1.00 46.44 86 THR A CA 1
ATOM 673 C C . THR A 1 86 ? -6.712 -7.698 21.673 1.00 46.44 86 THR A C 1
ATOM 675 O O . THR A 1 86 ? -6.862 -7.122 22.741 1.00 46.44 86 THR A O 1
ATOM 678 N N . ASN A 1 87 ? -7.455 -7.438 20.593 1.00 48.34 87 ASN A N 1
ATOM 679 C CA . ASN A 1 87 ? -8.622 -6.557 20.573 1.00 48.34 87 ASN A CA 1
ATOM 680 C C . ASN A 1 87 ? -9.678 -7.061 21.581 1.00 48.34 87 ASN A C 1
ATOM 682 O O . ASN A 1 87 ? -10.322 -8.078 21.300 1.00 48.34 87 ASN A O 1
ATOM 686 N N . PRO A 1 88 ? -9.888 -6.397 22.732 1.00 46.72 88 PRO A N 1
ATOM 687 C CA . PRO A 1 88 ? -10.966 -6.727 23.634 1.00 46.72 88 PRO A CA 1
ATOM 688 C C . PRO A 1 88 ? -12.067 -5.698 23.394 1.00 46.72 88 PRO A C 1
ATOM 690 O O . PRO A 1 88 ? -12.026 -4.633 24.002 1.00 46.72 88 PRO A O 1
ATOM 693 N N . SER A 1 89 ? -13.002 -5.986 22.485 1.00 45.12 89 SER A N 1
ATOM 694 C CA . SER A 1 89 ? -14.422 -5.571 22.534 1.00 45.12 89 SER A CA 1
ATOM 695 C C . SER A 1 89 ? -15.056 -5.604 21.142 1.00 45.12 89 SER A C 1
ATOM 697 O O . SER A 1 89 ? -15.190 -4.586 20.469 1.00 45.12 89 SER A O 1
ATOM 699 N N . ALA A 1 90 ? -15.545 -6.780 20.753 1.00 40.31 90 ALA A N 1
ATOM 700 C CA . ALA A 1 90 ? -16.725 -6.890 19.901 1.00 40.31 90 ALA A CA 1
ATOM 701 C C . ALA A 1 90 ? -17.880 -7.418 20.765 1.00 40.31 90 ALA A C 1
ATOM 703 O O . ALA A 1 90 ? -18.332 -8.545 20.611 1.00 40.31 90 ALA A O 1
ATOM 704 N N . THR A 1 91 ? -18.320 -6.612 21.730 1.00 41.25 91 THR A N 1
ATOM 705 C CA . THR A 1 91 ? -19.620 -6.779 22.391 1.00 41.25 91 THR A CA 1
ATOM 706 C C . THR A 1 91 ? -20.216 -5.402 22.588 1.00 41.25 91 THR A C 1
ATOM 708 O O . THR A 1 91 ? -19.876 -4.720 23.547 1.00 41.25 91 THR A O 1
ATOM 711 N N . ASN A 1 92 ? -21.073 -5.003 21.652 1.00 37.34 92 ASN A N 1
ATOM 712 C CA . ASN A 1 92 ? -22.130 -4.021 21.863 1.00 37.34 92 ASN A CA 1
ATOM 713 C C . ASN A 1 92 ? -23.261 -4.304 20.867 1.00 37.34 92 ASN A C 1
ATOM 715 O O . ASN A 1 92 ? -23.305 -3.712 19.788 1.00 37.34 92 ASN A O 1
ATOM 719 N N . SER A 1 93 ? -24.137 -5.242 21.244 1.00 37.84 93 SER A N 1
ATOM 720 C CA . SER A 1 93 ? -25.615 -5.240 21.140 1.00 37.84 93 SER A CA 1
ATOM 721 C C . SER A 1 93 ? -26.141 -6.669 21.144 1.00 37.84 93 SER A C 1
ATOM 723 O O . SER A 1 93 ? -25.691 -7.457 20.284 1.00 37.84 93 SER A O 1
#

Solvent-accessible surface area (backbone atoms only — not comparable to full-atom values): 5966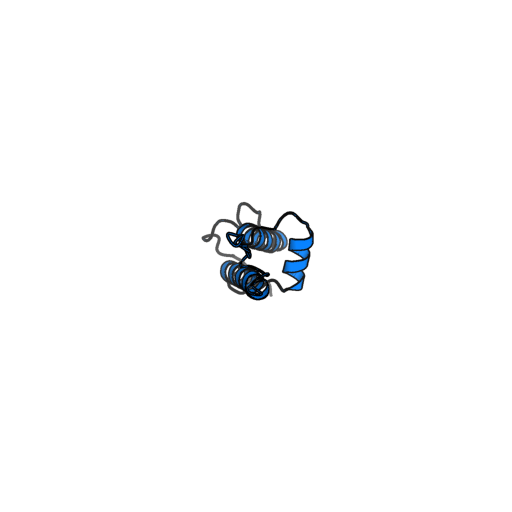 Å² total; per-residue (Å²): 134,85,79,85,82,84,85,86,87,78,65,56,79,67,70,73,38,87,43,70,67,58,54,55,48,54,35,24,54,51,34,15,59,77,48,72,68,75,43,64,65,48,74,64,56,50,52,56,51,43,69,71,72,74,42,80,52,59,69,60,37,32,50,50,52,47,39,53,55,38,43,77,72,74,42,53,68,83,56,71,74,43,92,79,66,72,87,89,77,97,78,89,132